Protein AF-A0A1B6LQ01-F1 (afdb_monomer_lite)

Sequence (121 aa):
MASKNNERNAKSNTTTNENYKKVINKTIQNLTDVANFFNNFFATVADRTLQASNISLNHPQQDKPLPKANSEFRFQTVIHADINNAINSLRPKTFSGIDEISAKLTKICKEEIMILLTHYK

Radius of gyration: 30.32 Å; chains: 1; bounding box: 73×40×74 Å

pLDDT: mean 75.31, std 18.92, range [36.34, 96.38]

Structure (mmCIF, N/CA/C/O backbone):
data_AF-A0A1B6LQ01-F1
#
_entry.id   AF-A0A1B6LQ01-F1
#
loop_
_atom_site.group_PDB
_atom_site.id
_atom_site.type_symbol
_atom_site.label_atom_id
_atom_site.label_alt_id
_atom_site.label_comp_id
_atom_site.label_asym_id
_atom_site.label_entity_id
_atom_site.label_seq_id
_atom_site.pdbx_PDB_ins_code
_atom_site.Cartn_x
_atom_site.Cartn_y
_atom_site.Cartn_z
_atom_site.occupancy
_atom_site.B_iso_or_equiv
_atom_site.auth_seq_id
_atom_site.auth_comp_id
_atom_site.auth_asym_id
_atom_site.auth_atom_id
_atom_site.pdbx_PDB_model_num
ATOM 1 N N . MET A 1 1 ? 35.601 15.360 55.128 1.00 36.34 1 MET A N 1
ATOM 2 C CA . MET A 1 1 ? 34.828 16.594 55.405 1.00 36.34 1 MET A CA 1
ATOM 3 C C . MET A 1 1 ? 33.940 16.834 54.191 1.00 36.34 1 MET A C 1
ATOM 5 O O . MET A 1 1 ? 34.489 17.001 53.117 1.00 36.34 1 MET A O 1
ATOM 9 N N . ALA A 1 2 ? 32.661 16.431 54.230 1.00 36.44 2 ALA A N 1
ATOM 10 C CA . ALA A 1 2 ? 31.491 17.204 54.713 1.00 36.44 2 ALA A CA 1
ATOM 11 C C . ALA A 1 2 ? 31.260 18.451 53.828 1.00 36.44 2 ALA A C 1
ATOM 13 O O . ALA A 1 2 ? 32.189 19.226 53.669 1.00 36.44 2 ALA A O 1
ATOM 14 N N . SER A 1 3 ? 30.115 18.701 53.183 1.00 39.12 3 SER A N 1
ATOM 15 C CA . SER A 1 3 ? 28.703 18.543 53.583 1.00 39.12 3 SER A CA 1
ATOM 16 C C . SER A 1 3 ? 27.803 18.530 52.320 1.00 39.12 3 SER A C 1
ATOM 18 O O . SER A 1 3 ? 28.122 19.223 51.363 1.00 39.12 3 SER A O 1
ATOM 20 N N . LYS A 1 4 ? 26.787 17.655 52.192 1.00 38.22 4 LYS A N 1
ATOM 21 C CA . LYS A 1 4 ? 25.398 17.744 52.735 1.00 38.22 4 LYS A CA 1
ATOM 22 C C . LYS A 1 4 ? 24.499 18.634 51.845 1.00 38.22 4 LYS A C 1
ATOM 24 O O . LYS A 1 4 ? 24.680 19.840 51.808 1.00 38.22 4 LYS A O 1
ATOM 29 N N . ASN A 1 5 ? 23.746 18.036 50.917 1.00 43.19 5 ASN A N 1
ATOM 30 C CA . ASN A 1 5 ? 22.318 17.668 51.010 1.00 43.19 5 ASN A CA 1
ATOM 31 C C . ASN A 1 5 ? 21.370 18.862 51.240 1.00 43.19 5 ASN A C 1
ATOM 33 O O . ASN A 1 5 ? 21.472 19.515 52.271 1.00 43.19 5 ASN A O 1
ATOM 37 N N . ASN A 1 6 ? 20.413 19.058 50.325 1.00 51.16 6 ASN A N 1
ATOM 38 C CA . ASN A 1 6 ? 19.088 19.606 50.628 1.00 51.16 6 ASN A CA 1
ATOM 39 C C . ASN A 1 6 ? 18.047 19.051 49.641 1.00 51.16 6 ASN A C 1
ATOM 41 O O . ASN A 1 6 ? 17.731 19.617 48.600 1.00 51.16 6 ASN A O 1
ATOM 45 N N . GLU A 1 7 ? 17.590 17.858 49.996 1.00 43.19 7 GLU A N 1
ATOM 46 C CA . GLU A 1 7 ? 16.214 17.370 49.955 1.00 43.19 7 GLU A CA 1
ATOM 47 C C . GLU A 1 7 ? 15.053 18.369 49.741 1.00 43.19 7 GLU A C 1
ATOM 49 O O . GLU A 1 7 ? 15.025 19.473 50.280 1.00 43.19 7 GLU A O 1
ATOM 54 N N . ARG A 1 8 ? 13.997 17.769 49.163 1.00 44.34 8 ARG A N 1
ATOM 55 C CA . ARG A 1 8 ? 12.550 17.996 49.351 1.00 44.34 8 ARG A CA 1
ATOM 56 C C . ARG A 1 8 ? 11.885 19.110 48.540 1.00 44.34 8 ARG A C 1
ATOM 58 O O . ARG A 1 8 ? 11.967 20.286 48.852 1.00 44.34 8 ARG A O 1
ATOM 65 N N . ASN A 1 9 ? 11.019 18.664 47.626 1.0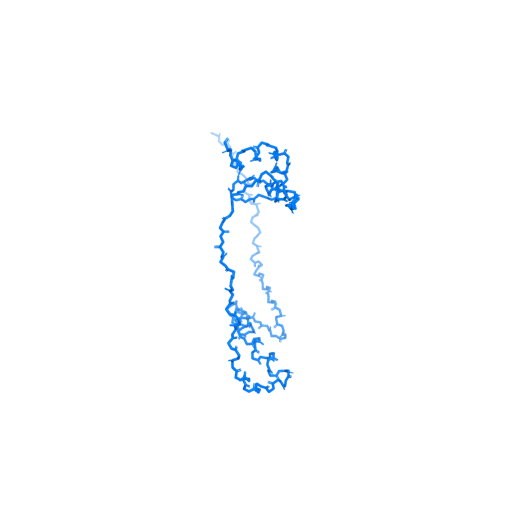0 42.16 9 ASN A N 1
ATOM 66 C CA . ASN A 1 9 ? 9.578 18.820 47.833 1.00 42.16 9 ASN A CA 1
ATOM 67 C C . ASN A 1 9 ? 8.825 17.599 47.285 1.00 42.16 9 ASN A C 1
ATOM 69 O O . ASN A 1 9 ? 8.433 17.549 46.122 1.00 42.16 9 ASN A O 1
ATOM 73 N N . ALA A 1 10 ? 8.584 16.628 48.166 1.00 48.19 10 ALA A N 1
ATOM 74 C CA . ALA A 1 10 ? 7.399 15.799 48.056 1.00 48.19 10 ALA A CA 1
ATOM 75 C C . ALA A 1 10 ? 6.187 16.717 48.269 1.00 48.19 10 ALA A C 1
ATOM 77 O O . ALA A 1 10 ? 5.986 17.241 49.363 1.00 48.19 10 ALA A O 1
ATOM 78 N N . LYS A 1 11 ? 5.382 16.914 47.227 1.00 41.44 11 LYS A N 1
ATOM 79 C CA . LYS A 1 11 ? 3.960 17.190 47.412 1.00 41.44 11 LYS A CA 1
ATOM 80 C C . LYS A 1 11 ? 3.221 15.931 47.011 1.00 41.44 11 LYS A C 1
ATOM 82 O O . LYS A 1 11 ? 3.086 15.618 45.832 1.00 41.44 11 LYS A O 1
ATOM 87 N N . SER A 1 12 ? 2.786 15.207 48.037 1.00 48.62 12 SER A N 1
ATOM 88 C CA . SER A 1 12 ? 1.627 14.338 47.952 1.00 48.62 12 SER A CA 1
ATOM 89 C C . SER A 1 12 ? 0.508 15.115 47.279 1.00 48.62 12 SER A C 1
ATOM 91 O O . SER A 1 12 ? 0.174 16.203 47.735 1.00 48.62 12 SER A O 1
ATOM 93 N N . ASN A 1 13 ? -0.025 14.556 46.207 1.00 40.75 13 ASN A N 1
ATOM 94 C CA . ASN A 1 13 ? -1.444 14.531 45.913 1.00 40.75 13 ASN A CA 1
ATOM 95 C C . ASN A 1 13 ? -1.597 13.372 44.941 1.00 40.75 13 ASN A C 1
ATOM 97 O O . ASN A 1 13 ? -1.421 13.515 43.734 1.00 40.75 13 ASN A O 1
ATOM 101 N N . THR A 1 14 ? -1.887 12.199 45.498 1.00 40.59 14 THR A N 1
ATOM 102 C CA . THR A 1 14 ? -2.658 11.180 44.799 1.00 40.59 14 THR A CA 1
ATOM 103 C C . THR A 1 14 ? -3.978 11.843 44.430 1.00 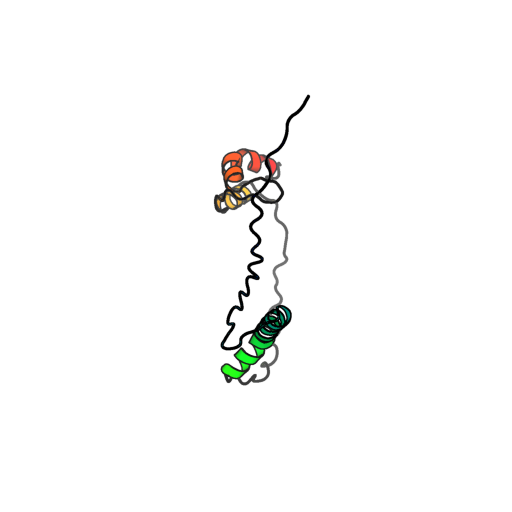40.59 14 THR A C 1
ATOM 105 O O . THR A 1 14 ? -4.966 11.756 45.150 1.00 40.59 14 THR A O 1
ATOM 108 N N . THR A 1 15 ? -3.985 12.603 43.339 1.00 41.16 15 THR A N 1
ATOM 109 C CA . THR A 1 15 ? -5.218 12.930 42.653 1.00 41.16 15 THR A CA 1
ATOM 110 C C . THR A 1 15 ? -5.585 11.633 41.968 1.00 41.16 15 THR A C 1
ATOM 112 O O . THR A 1 15 ? -5.133 11.348 40.859 1.00 41.16 15 THR A O 1
ATOM 115 N N . THR A 1 16 ? -6.325 10.792 42.691 1.00 41.19 16 THR A N 1
ATOM 116 C CA . THR A 1 16 ? -7.158 9.761 42.091 1.00 41.19 16 THR A CA 1
ATOM 117 C C . THR A 1 16 ? -7.957 10.499 41.030 1.00 41.19 16 THR A C 1
ATOM 119 O O . THR A 1 16 ? -8.888 11.241 41.336 1.00 41.19 16 THR A O 1
ATOM 122 N N . ASN A 1 17 ? -7.483 10.425 39.788 1.00 43.84 17 ASN A N 1
ATOM 123 C CA . ASN A 1 17 ? -8.195 10.912 38.628 1.00 43.84 17 ASN A CA 1
ATOM 124 C C . ASN A 1 17 ? -9.392 9.980 38.502 1.00 43.84 17 ASN A C 1
ATOM 126 O O . ASN A 1 17 ? -9.374 9.022 37.729 1.00 43.84 17 ASN A O 1
ATOM 130 N N . GLU A 1 18 ? -10.424 10.241 39.297 1.00 49.47 18 GLU A N 1
ATOM 131 C CA . GLU A 1 18 ? -11.756 9.722 39.066 1.00 49.47 18 GLU A CA 1
ATOM 132 C C . GLU A 1 18 ? -12.304 10.437 37.834 1.00 49.47 18 GLU A C 1
ATOM 134 O O . GLU A 1 18 ? -13.216 11.256 37.877 1.00 49.47 18 GLU A O 1
ATOM 139 N N . ASN A 1 19 ? -11.701 10.119 36.692 1.00 49.34 19 ASN A N 1
ATOM 140 C CA . ASN A 1 19 ? -12.272 10.350 35.388 1.00 49.34 19 ASN A CA 1
ATOM 141 C C . ASN A 1 19 ? -13.396 9.325 35.222 1.00 49.34 19 ASN A C 1
ATOM 143 O O . ASN A 1 19 ? -13.298 8.413 34.400 1.00 49.34 19 ASN A O 1
ATOM 147 N N . TYR A 1 20 ? -14.470 9.453 36.009 1.00 48.00 20 TYR A N 1
ATOM 148 C CA . TYR A 1 20 ? -15.729 8.801 35.688 1.00 48.00 20 TYR A CA 1
ATOM 149 C C . TYR A 1 20 ? -16.244 9.469 34.411 1.00 48.00 20 TYR A C 1
ATOM 151 O O . TYR A 1 20 ? -16.971 10.461 34.404 1.00 48.00 20 TYR A O 1
ATOM 159 N N . LYS A 1 21 ? -15.796 8.956 33.264 1.00 48.22 21 LYS A N 1
ATOM 160 C CA . LYS A 1 21 ? -16.380 9.324 31.983 1.00 48.22 21 LYS A CA 1
ATOM 161 C C . LYS A 1 21 ? -17.827 8.860 32.028 1.00 48.22 21 LYS A C 1
ATOM 163 O O . LYS A 1 21 ? -18.117 7.668 32.061 1.00 48.22 21 LYS A O 1
ATOM 168 N N . LYS A 1 22 ? -18.728 9.836 32.050 1.00 47.91 22 LYS A N 1
ATOM 169 C CA . LYS A 1 22 ? -20.173 9.674 31.930 1.00 47.91 22 LYS A CA 1
ATOM 170 C C . LYS A 1 22 ? -20.471 9.090 30.543 1.00 47.91 22 LYS A C 1
ATOM 172 O O . LYS A 1 22 ? -20.732 9.820 29.592 1.00 47.91 22 LYS A O 1
ATOM 177 N N . VAL A 1 23 ? -20.355 7.774 30.393 1.00 51.72 23 VAL A N 1
ATOM 178 C CA . VAL A 1 23 ? -20.795 7.070 29.188 1.00 51.72 23 VAL A CA 1
ATOM 179 C C . VAL A 1 23 ? -22.309 6.940 29.315 1.00 51.72 23 VAL A C 1
ATOM 181 O O . VAL A 1 23 ? -22.806 6.133 30.088 1.00 51.72 23 VAL A O 1
ATOM 184 N N . ILE A 1 24 ? -23.035 7.808 28.607 1.00 51.81 24 ILE A N 1
ATOM 185 C CA . ILE A 1 24 ? -24.484 7.699 28.366 1.00 51.81 24 ILE A CA 1
ATOM 186 C C . ILE A 1 24 ? -25.281 7.523 29.677 1.00 51.81 24 ILE A C 1
ATOM 188 O O . ILE A 1 24 ? -25.802 6.458 29.997 1.00 51.81 24 ILE A O 1
ATOM 192 N N . ASN A 1 25 ? -25.372 8.608 30.453 1.00 55.09 25 ASN A N 1
ATOM 193 C CA . ASN A 1 25 ? -26.229 8.758 31.641 1.00 55.09 25 ASN A CA 1
ATOM 194 C C . ASN A 1 25 ? -26.032 7.769 32.809 1.00 55.09 25 ASN A C 1
ATOM 196 O O . ASN A 1 25 ? -26.783 7.854 33.780 1.00 55.09 25 ASN A O 1
ATOM 200 N N . LYS A 1 26 ? -25.011 6.904 32.796 1.00 58.41 26 LYS A N 1
ATOM 201 C CA . LYS A 1 26 ? -24.621 6.097 33.962 1.00 58.41 26 LYS A CA 1
ATOM 202 C C . LYS A 1 26 ? -23.185 6.401 34.382 1.00 58.41 26 LYS A C 1
ATOM 204 O O . LYS A 1 26 ? -22.276 6.452 33.557 1.00 58.41 26 LYS A O 1
ATOM 209 N N . THR A 1 27 ? -22.988 6.615 35.681 1.00 60.28 27 THR A N 1
ATOM 210 C CA . THR A 1 27 ? -21.655 6.682 36.287 1.00 60.28 27 THR A CA 1
ATOM 211 C C . THR A 1 27 ? -21.142 5.256 36.408 1.00 60.28 27 THR A C 1
ATOM 213 O O . THR A 1 27 ? -21.600 4.504 37.264 1.00 60.28 27 THR A O 1
ATOM 216 N N . ILE A 1 28 ? -20.242 4.864 35.511 1.00 61.81 28 ILE A N 1
ATOM 217 C CA . ILE A 1 28 ? -19.617 3.544 35.541 1.00 61.81 28 ILE A CA 1
ATOM 218 C C . ILE A 1 28 ? -18.330 3.660 36.362 1.00 61.81 28 ILE A C 1
ATOM 220 O O . ILE A 1 28 ? -17.417 4.387 35.978 1.00 61.81 28 ILE A O 1
ATOM 224 N N . GLN A 1 29 ? -18.285 2.979 37.508 1.00 68.06 29 GLN A N 1
ATOM 225 C CA . GLN A 1 29 ? -17.157 3.026 38.449 1.00 68.06 29 GLN A CA 1
ATOM 226 C C . GLN A 1 29 ? -16.059 1.996 38.128 1.00 68.06 29 GLN A C 1
ATOM 228 O O . GLN A 1 29 ? -14.941 2.126 38.617 1.00 68.06 29 GLN A O 1
ATOM 233 N N . ASN A 1 30 ? -16.346 0.989 37.293 1.00 76.62 30 ASN A N 1
ATOM 234 C CA . ASN A 1 30 ? -15.420 -0.099 36.976 1.00 76.62 30 ASN A CA 1
ATOM 235 C C . ASN A 1 30 ? -15.049 -0.111 35.481 1.00 76.62 30 ASN A C 1
ATOM 237 O O . ASN A 1 30 ? -15.913 -0.104 34.606 1.00 76.62 30 ASN A O 1
ATOM 241 N N . LEU A 1 31 ? -13.751 -0.181 35.176 1.00 78.44 31 LEU A N 1
ATOM 242 C CA . LEU A 1 31 ? -13.230 -0.286 33.804 1.00 78.44 31 LEU A CA 1
ATOM 243 C C . LEU A 1 31 ? -13.767 -1.518 33.054 1.00 78.44 31 LEU A C 1
ATOM 245 O O . LEU A 1 31 ? -13.972 -1.464 31.842 1.00 78.44 31 LEU A O 1
ATOM 249 N N . THR A 1 32 ? -14.041 -2.604 33.775 1.00 84.06 32 THR A N 1
ATOM 250 C CA . THR A 1 32 ? -14.614 -3.842 33.228 1.00 84.06 32 THR A CA 1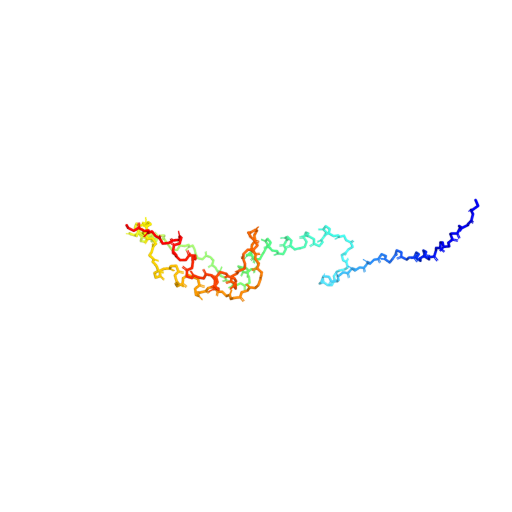
ATOM 251 C C . THR A 1 32 ? -16.006 -3.600 32.653 1.00 84.06 32 THR A C 1
ATOM 253 O O . THR A 1 32 ? -16.330 -4.085 31.573 1.00 84.06 32 THR A O 1
ATOM 256 N N . ASP A 1 33 ? -16.813 -2.783 33.325 1.00 81.06 33 ASP A N 1
ATOM 257 C CA . ASP A 1 33 ? -18.169 -2.462 32.881 1.00 81.06 33 ASP A CA 1
ATOM 258 C C . ASP A 1 33 ? -18.154 -1.596 31.617 1.00 81.06 33 ASP A C 1
ATOM 260 O O . ASP A 1 33 ? -19.004 -1.756 30.741 1.00 81.06 33 ASP A O 1
ATOM 264 N N . VAL A 1 34 ? -17.150 -0.723 31.475 1.00 81.69 34 VAL A N 1
ATOM 265 C CA . VAL A 1 34 ? -16.928 0.055 30.247 1.00 81.69 34 VAL A CA 1
ATOM 266 C C . VAL A 1 34 ? -16.576 -0.873 29.083 1.00 81.69 34 VAL A C 1
ATOM 268 O O . VAL A 1 34 ? -17.161 -0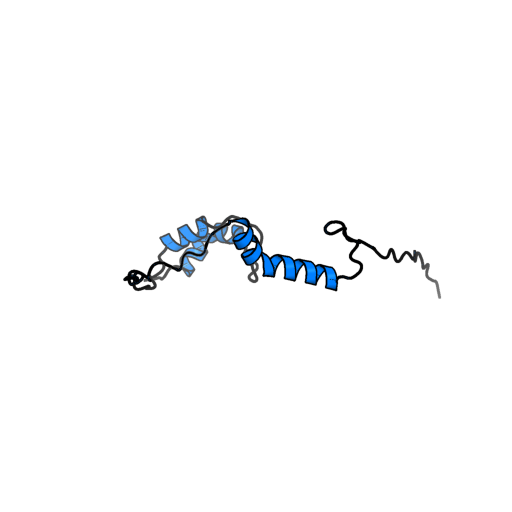.753 28.006 1.00 81.69 34 VAL A O 1
ATOM 271 N N . ALA A 1 35 ? -15.663 -1.825 29.293 1.00 86.44 35 ALA A N 1
ATOM 272 C CA . ALA A 1 35 ? -15.299 -2.807 28.272 1.00 86.44 35 ALA A CA 1
ATOM 273 C C . ALA A 1 35 ? -16.504 -3.673 27.872 1.00 86.44 35 ALA A C 1
ATOM 275 O O . ALA A 1 35 ? -16.787 -3.831 26.685 1.00 86.44 35 ALA A O 1
ATOM 276 N N . ASN A 1 36 ? -17.269 -4.156 28.851 1.00 87.50 36 ASN A N 1
ATOM 277 C CA . ASN A 1 36 ? -18.483 -4.933 28.613 1.00 87.50 36 ASN A CA 1
ATOM 278 C C . ASN A 1 36 ? -19.541 -4.132 27.848 1.00 87.50 36 ASN A C 1
ATOM 280 O O . ASN A 1 36 ? -20.188 -4.679 26.954 1.00 87.50 36 ASN A O 1
ATOM 284 N N . PHE A 1 37 ? -19.694 -2.838 28.144 1.00 88.25 37 PHE A N 1
ATOM 285 C CA . PHE A 1 37 ? -20.593 -1.962 27.400 1.00 88.25 37 PHE A CA 1
ATOM 286 C C . PHE A 1 37 ? -20.200 -1.872 25.922 1.00 88.25 37 PHE A C 1
ATOM 288 O O . PHE A 1 37 ? -21.052 -2.073 25.057 1.00 88.25 37 PHE A O 1
ATOM 295 N N . PHE A 1 38 ? -18.924 -1.614 25.621 1.00 88.62 38 PHE A N 1
ATOM 296 C CA . PHE A 1 38 ? -18.453 -1.550 24.236 1.00 88.62 38 PHE A CA 1
ATOM 297 C C . PHE A 1 38 ? -18.579 -2.893 23.526 1.00 88.62 38 PHE A C 1
ATOM 299 O O . PHE A 1 38 ? -19.102 -2.940 22.416 1.00 88.62 38 PHE A O 1
ATOM 306 N N . ASN A 1 39 ? -18.166 -3.982 24.173 1.00 91.19 39 ASN A N 1
ATOM 307 C CA . ASN A 1 39 ? -18.261 -5.321 23.605 1.00 91.19 39 ASN A CA 1
ATOM 308 C C . ASN A 1 39 ? -19.707 -5.663 23.255 1.00 91.19 39 ASN A C 1
ATOM 310 O O . ASN A 1 39 ? -19.979 -6.088 22.140 1.00 91.19 39 ASN A O 1
ATOM 314 N N . ASN A 1 40 ? -20.646 -5.405 24.167 1.00 91.56 40 ASN A N 1
ATOM 315 C CA . ASN A 1 40 ? -22.062 -5.644 23.916 1.00 91.56 40 ASN A CA 1
ATOM 316 C C . ASN A 1 40 ? -22.607 -4.716 22.819 1.00 91.56 40 ASN A C 1
ATOM 318 O O . ASN A 1 40 ? -23.309 -5.163 21.914 1.00 91.56 40 ASN A O 1
ATOM 322 N N . PHE A 1 41 ? -22.250 -3.428 22.849 1.00 90.56 41 PHE A N 1
ATOM 323 C CA . PHE A 1 41 ? -22.659 -2.484 21.813 1.00 90.56 41 PHE A CA 1
ATOM 324 C C . PHE A 1 41 ? -22.220 -2.959 20.426 1.00 90.56 41 PHE A C 1
ATOM 326 O O . PHE A 1 41 ? -23.070 -3.071 19.551 1.00 90.56 41 PHE A O 1
ATOM 333 N N . PHE A 1 42 ? -20.935 -3.281 20.245 1.00 91.81 42 PHE A N 1
ATOM 334 C CA . PHE A 1 42 ? -20.379 -3.686 18.954 1.00 91.81 42 PHE A CA 1
ATOM 335 C C . PHE A 1 42 ? -20.805 -5.094 18.526 1.00 91.81 42 PHE A C 1
ATOM 337 O O . PHE A 1 42 ? -21.085 -5.295 17.346 1.00 91.81 42 PHE A O 1
ATOM 344 N N . ALA A 1 43 ? -20.940 -6.038 19.461 1.00 92.12 43 ALA A N 1
ATOM 345 C CA . ALA A 1 43 ? -21.434 -7.383 19.166 1.00 92.12 43 ALA A CA 1
ATOM 346 C C . ALA A 1 43 ? -22.893 -7.384 18.681 1.00 92.12 43 ALA A C 1
ATOM 348 O O . ALA A 1 43 ? -23.269 -8.250 17.900 1.00 92.12 43 ALA A O 1
ATOM 349 N N . THR A 1 44 ? -23.704 -6.408 19.106 1.00 90.62 44 THR A N 1
ATOM 350 C CA . THR A 1 44 ? -25.141 -6.343 18.780 1.00 90.62 44 THR A CA 1
ATOM 351 C C . THR A 1 44 ? -25.489 -5.340 17.677 1.00 90.62 44 THR A C 1
ATOM 353 O O . THR A 1 44 ? -26.669 -5.118 17.408 1.00 90.62 44 THR A O 1
ATOM 356 N N . VAL A 1 45 ? -24.503 -4.721 17.008 1.00 89.56 45 VAL A N 1
ATOM 357 C CA . VAL A 1 45 ? -24.775 -3.734 15.939 1.00 89.56 45 VAL A CA 1
ATOM 358 C C . VAL A 1 45 ? -25.569 -4.362 14.801 1.00 89.56 45 VAL A C 1
ATOM 360 O O . VAL A 1 45 ? -26.556 -3.774 14.374 1.00 89.56 45 VAL A O 1
ATOM 363 N N . ALA A 1 46 ? -25.180 -5.556 14.346 1.00 79.19 46 ALA A N 1
ATOM 364 C CA . ALA A 1 46 ? -25.853 -6.236 13.242 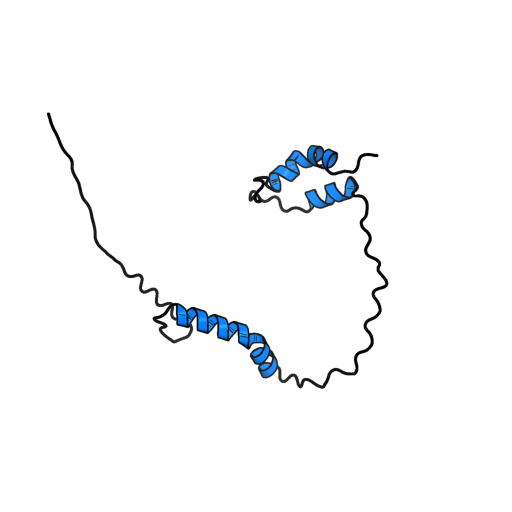1.00 79.19 46 ALA A CA 1
ATOM 365 C C . ALA A 1 46 ? -27.344 -6.469 13.544 1.00 79.19 46 ALA A C 1
ATOM 367 O O . ALA A 1 46 ? -28.197 -6.048 12.765 1.00 79.19 46 ALA A O 1
ATOM 368 N N . ASP A 1 47 ? -27.659 -7.036 14.712 1.00 84.75 47 ASP A N 1
ATOM 369 C CA . ASP A 1 47 ? -29.041 -7.293 15.132 1.00 84.75 47 ASP A CA 1
ATOM 370 C C . ASP A 1 47 ? -29.855 -6.001 15.249 1.00 84.75 47 ASP A C 1
ATOM 372 O O . ASP A 1 47 ? -30.986 -5.925 14.769 1.00 84.75 47 ASP A O 1
ATOM 376 N N . ARG A 1 48 ? -29.272 -4.945 15.832 1.00 84.69 48 ARG A N 1
ATOM 377 C CA . ARG A 1 48 ? -29.930 -3.634 15.958 1.00 84.69 48 ARG A CA 1
ATOM 378 C C . ARG A 1 48 ? -30.209 -3.004 14.598 1.00 84.69 48 ARG A C 1
ATOM 380 O O . ARG A 1 48 ? -31.276 -2.426 14.404 1.00 84.69 48 ARG A O 1
ATOM 387 N N . THR A 1 49 ? -29.275 -3.115 13.656 1.00 84.62 49 THR A N 1
ATOM 388 C CA . THR A 1 49 ? -29.443 -2.604 12.291 1.00 84.62 49 THR A CA 1
ATOM 389 C C . THR A 1 49 ? -30.520 -3.381 11.532 1.00 84.62 49 THR A C 1
ATOM 391 O O . THR A 1 49 ? -31.340 -2.773 10.840 1.00 84.62 49 THR A O 1
ATOM 394 N N . LEU A 1 50 ? -30.576 -4.705 11.691 1.00 80.81 50 LEU A N 1
ATOM 395 C CA . LEU A 1 50 ? -31.609 -5.541 11.075 1.00 80.81 50 LEU A CA 1
ATOM 396 C C . LEU A 1 50 ? -33.001 -5.246 11.653 1.00 80.81 50 LEU A C 1
ATOM 398 O O . LEU A 1 50 ? -33.947 -5.051 10.894 1.00 80.81 50 LEU A O 1
ATOM 402 N N . GLN A 1 51 ? -33.125 -5.117 12.977 1.00 80.19 51 GLN A N 1
ATOM 403 C CA . GLN A 1 51 ? -34.401 -4.787 13.624 1.00 80.19 51 GLN A CA 1
ATOM 404 C C . GLN A 1 51 ? -34.904 -3.382 13.268 1.00 80.19 51 GLN A C 1
ATOM 406 O O . GLN A 1 51 ? -36.099 -3.193 13.056 1.00 80.19 51 GLN A O 1
ATOM 411 N N . ALA A 1 52 ? -34.010 -2.395 13.166 1.00 78.69 52 ALA A N 1
ATOM 412 C CA . ALA A 1 52 ? -34.387 -1.018 12.845 1.00 78.69 52 ALA A CA 1
ATOM 413 C C . ALA A 1 52 ? -34.838 -0.823 11.387 1.00 78.69 52 ALA A C 1
ATOM 415 O O . ALA A 1 52 ? -35.521 0.152 11.081 1.00 78.69 52 ALA A O 1
ATOM 416 N N . SER A 1 53 ? -34.447 -1.719 10.479 1.00 72.94 53 SER A N 1
ATOM 417 C CA . SER A 1 53 ? -34.661 -1.538 9.041 1.00 72.94 53 SER A CA 1
ATOM 418 C C . SER A 1 53 ? -35.945 -2.185 8.505 1.00 72.94 53 SER A C 1
ATOM 420 O O . SER A 1 53 ? -36.239 -2.013 7.325 1.00 72.94 53 SER A O 1
ATOM 422 N N . ASN A 1 54 ? -36.740 -2.885 9.336 1.00 64.25 54 ASN A N 1
ATOM 423 C CA . ASN A 1 54 ? -37.918 -3.670 8.905 1.00 64.25 54 ASN A CA 1
ATOM 424 C C . ASN A 1 54 ? -37.632 -4.548 7.669 1.00 64.25 54 ASN A C 1
ATOM 426 O O . ASN A 1 54 ? -38.529 -4.849 6.876 1.00 64.25 54 ASN A O 1
ATOM 430 N N . ILE A 1 55 ? -36.373 -4.952 7.478 1.00 66.12 55 ILE A N 1
ATOM 431 C CA . ILE A 1 55 ? -35.979 -5.826 6.382 1.00 66.12 55 ILE A CA 1
ATOM 432 C C . ILE A 1 55 ? -36.434 -7.223 6.788 1.00 66.12 55 ILE A C 1
ATOM 434 O O . ILE A 1 55 ? -35.745 -7.944 7.507 1.00 66.12 55 ILE A O 1
ATOM 438 N N . SER A 1 56 ? -37.634 -7.590 6.338 1.00 61.59 56 SER A N 1
ATOM 439 C CA . SER A 1 56 ? -38.024 -8.990 6.221 1.00 61.59 56 SER A CA 1
ATOM 440 C C . SER A 1 56 ? -36.919 -9.677 5.429 1.00 61.59 56 SER A C 1
ATOM 442 O O . SER A 1 56 ? -36.725 -9.373 4.248 1.00 61.59 56 SER A O 1
ATOM 444 N N . LEU A 1 57 ? -36.172 -10.571 6.081 1.00 61.50 57 LEU A N 1
ATOM 445 C CA . LEU A 1 57 ? -35.313 -11.544 5.416 1.00 61.50 57 LEU A CA 1
ATOM 446 C C . LEU A 1 57 ? -36.234 -12.497 4.644 1.00 61.50 57 LEU A C 1
ATOM 448 O O . LEU A 1 57 ? -36.474 -13.638 5.033 1.00 61.50 57 LEU A O 1
ATOM 452 N N . ASN A 1 58 ? -36.799 -11.998 3.544 1.00 59.66 58 ASN A N 1
ATOM 453 C CA . ASN A 1 58 ? -37.341 -12.840 2.501 1.00 59.66 58 ASN A CA 1
ATOM 454 C C . ASN A 1 58 ? -36.205 -13.796 2.155 1.00 59.66 58 ASN A C 1
ATOM 456 O O . ASN A 1 58 ? -35.106 -13.346 1.817 1.00 59.66 58 ASN A O 1
ATOM 460 N N . HIS A 1 59 ? -36.452 -15.090 2.373 1.00 60.47 59 HIS A N 1
ATOM 461 C CA . HIS A 1 59 ? -35.494 -16.158 2.123 1.00 60.47 59 HIS A CA 1
ATOM 462 C C . HIS A 1 59 ? -34.711 -15.877 0.843 1.00 60.47 59 HIS A C 1
ATOM 464 O O . HIS A 1 59 ? -35.335 -15.465 -0.144 1.00 60.47 59 HIS A O 1
ATOM 470 N N . PRO A 1 60 ? -33.379 -16.071 0.851 1.00 57.97 60 PRO A N 1
ATOM 471 C CA . PRO A 1 60 ? -32.572 -15.811 -0.325 1.00 57.97 60 PRO A CA 1
ATOM 472 C C . PRO A 1 60 ? -33.202 -16.559 -1.496 1.00 57.97 60 PRO A C 1
ATOM 474 O O . PRO A 1 60 ? -33.372 -17.780 -1.465 1.00 57.97 60 PRO A O 1
ATOM 477 N N . GLN A 1 61 ? -33.649 -15.791 -2.492 1.00 62.25 61 GLN A N 1
ATOM 478 C CA . GLN A 1 61 ? -34.088 -16.348 -3.758 1.00 62.25 61 GLN A CA 1
ATOM 479 C C . GLN A 1 61 ? -32.951 -17.233 -4.253 1.00 62.25 61 GLN A C 1
ATOM 481 O O . GLN A 1 61 ? -31.811 -16.776 -4.294 1.00 62.25 61 GLN A O 1
ATOM 486 N N . GLN A 1 62 ? -33.300 -18.486 -4.551 1.00 60.22 62 GLN A N 1
ATOM 487 C CA . GLN A 1 62 ? -32.416 -19.578 -4.949 1.00 60.22 62 GLN A CA 1
ATOM 488 C C . GLN A 1 62 ? -31.088 -19.104 -5.541 1.00 60.22 62 GLN A C 1
ATOM 490 O O . GLN A 1 62 ? -31.076 -18.395 -6.552 1.00 60.22 62 GLN A O 1
ATOM 495 N N . ASP A 1 63 ? -30.000 -19.539 -4.903 1.00 61.88 63 ASP A N 1
ATOM 496 C CA . ASP A 1 63 ? -28.619 -19.282 -5.286 1.00 61.88 63 ASP A CA 1
ATOM 497 C C . ASP A 1 63 ? -28.425 -19.514 -6.788 1.00 61.88 63 ASP A C 1
ATOM 499 O O . ASP A 1 63 ? -28.239 -20.639 -7.259 1.00 61.88 63 ASP A O 1
ATOM 503 N N . LYS A 1 64 ? -28.456 -18.432 -7.575 1.00 69.12 64 LYS A N 1
ATOM 504 C CA . LYS A 1 64 ? -27.868 -18.476 -8.910 1.00 69.12 64 LYS A CA 1
ATOM 505 C C . LYS A 1 64 ? -26.396 -18.823 -8.701 1.00 69.12 64 LYS A C 1
ATOM 507 O O . LYS A 1 64 ? -25.739 -18.111 -7.938 1.00 69.12 64 LYS A O 1
ATOM 512 N N . PRO A 1 65 ? -25.863 -19.868 -9.360 1.00 70.69 65 PRO A N 1
ATOM 513 C CA . PRO A 1 65 ? -24.446 -20.166 -9.277 1.00 70.69 65 PRO A CA 1
ATOM 514 C C . PRO A 1 65 ? -23.676 -18.902 -9.637 1.00 70.69 65 PRO A C 1
ATOM 516 O O . PRO A 1 65 ? -23.883 -18.335 -10.716 1.00 70.69 65 PRO A O 1
ATOM 519 N N . LEU A 1 66 ? -22.832 -18.436 -8.715 1.00 72.00 66 LEU A N 1
ATOM 520 C CA . LEU A 1 66 ? -21.936 -17.325 -8.992 1.00 72.00 66 LEU A CA 1
ATOM 521 C C . LEU A 1 66 ? -21.152 -17.695 -10.263 1.00 72.00 66 LEU A C 1
ATOM 523 O O . LEU A 1 66 ? -20.670 -18.832 -10.348 1.00 72.00 66 LEU A O 1
ATOM 527 N N . PRO A 1 67 ? -21.042 -16.803 -11.265 1.00 73.81 67 PRO A N 1
ATOM 528 C CA . PRO A 1 67 ? -20.248 -17.088 -12.449 1.00 73.81 67 PRO A CA 1
ATOM 529 C C . PRO A 1 67 ? -18.867 -17.555 -12.000 1.00 73.81 67 PRO A C 1
ATOM 531 O O . PRO A 1 67 ? -18.226 -16.881 -11.191 1.00 73.81 67 PRO A O 1
ATOM 534 N N . LYS A 1 68 ? -18.418 -18.721 -12.484 1.00 73.12 68 LYS A N 1
ATOM 535 C CA . LYS A 1 68 ? -17.040 -19.159 -12.247 1.00 73.12 68 LYS A CA 1
ATOM 536 C C . LYS A 1 68 ? -16.130 -18.016 -12.685 1.00 73.12 68 LYS A C 1
ATOM 538 O O . LYS A 1 68 ? -16.191 -17.577 -13.833 1.00 73.12 68 LYS A O 1
ATOM 543 N N . ALA A 1 69 ? -15.330 -17.507 -11.755 1.00 73.56 69 ALA A N 1
ATOM 544 C CA . ALA A 1 69 ? -14.306 -16.535 -12.075 1.00 73.56 69 ALA A CA 1
ATOM 545 C C . ALA A 1 69 ? -13.301 -17.231 -13.002 1.00 73.56 69 ALA A C 1
ATOM 547 O O . ALA A 1 69 ? -12.482 -18.029 -12.559 1.00 73.56 69 ALA A O 1
ATOM 548 N N . ASN A 1 70 ? -13.397 -16.962 -14.303 1.00 70.06 70 ASN A N 1
ATOM 549 C CA . ASN A 1 70 ? -12.501 -17.519 -15.320 1.00 70.06 70 ASN A CA 1
ATOM 550 C C . ASN A 1 70 ? -11.124 -16.826 -15.329 1.00 70.06 70 ASN A C 1
ATOM 552 O O . ASN A 1 70 ? -10.361 -16.981 -16.278 1.00 70.06 70 ASN A O 1
ATOM 556 N N . SER A 1 71 ? -10.807 -16.016 -14.317 1.00 76.38 71 SER A N 1
ATOM 557 C CA . SER A 1 71 ? -9.518 -15.344 -14.208 1.00 76.38 71 SER A CA 1
ATOM 558 C C . SER A 1 71 ? -8.542 -16.232 -13.448 1.00 76.38 71 SER A C 1
ATOM 560 O O . SER A 1 71 ? -8.610 -16.347 -12.223 1.00 76.38 71 SER A O 1
ATOM 562 N N . GLU A 1 72 ? -7.615 -16.844 -14.171 1.00 82.81 72 GLU A N 1
ATOM 563 C CA . GLU A 1 72 ? -6.450 -17.460 -13.553 1.00 82.81 72 GLU A CA 1
ATOM 564 C C . GLU A 1 72 ? -5.496 -16.344 -13.110 1.00 82.81 72 GLU A C 1
ATOM 566 O O . GLU A 1 72 ? -4.997 -15.567 -13.927 1.00 82.81 72 GLU A O 1
ATOM 571 N N . PHE A 1 73 ? -5.275 -16.222 -11.803 1.00 84.62 73 PHE A N 1
ATOM 572 C CA . PHE A 1 73 ? -4.280 -15.296 -11.277 1.00 84.62 73 PHE A CA 1
ATOM 573 C C . PHE A 1 73 ? -2.882 -15.798 -11.648 1.00 84.62 73 PHE A C 1
ATOM 575 O O . PHE A 1 73 ? -2.523 -16.935 -11.343 1.00 84.62 73 PHE A O 1
ATOM 582 N N . ARG A 1 74 ? -2.079 -14.945 -12.289 1.00 87.69 74 ARG A N 1
ATOM 583 C CA . ARG A 1 74 ? -0.684 -15.237 -12.628 1.00 87.69 74 ARG A CA 1
ATOM 584 C C . ARG A 1 74 ? 0.193 -14.058 -12.231 1.00 87.69 74 ARG A C 1
ATOM 586 O O . ARG A 1 74 ? -0.151 -12.910 -12.506 1.00 87.69 74 ARG A O 1
ATOM 593 N N . PHE A 1 75 ? 1.334 -14.351 -11.612 1.00 88.94 75 PHE A N 1
ATOM 594 C CA . PHE A 1 75 ? 2.356 -13.340 -11.369 1.00 88.94 75 PHE A CA 1
ATOM 595 C C . PHE A 1 75 ? 2.965 -12.878 -12.694 1.00 88.94 75 PHE A C 1
ATOM 597 O O . PHE A 1 75 ? 3.141 -13.672 -13.619 1.00 88.94 75 PHE A O 1
ATOM 604 N N . GLN A 1 76 ? 3.289 -11.592 -12.771 1.00 86.94 76 GLN A N 1
ATOM 605 C CA . GLN A 1 76 ? 3.979 -10.991 -13.906 1.00 86.94 76 GLN A CA 1
ATOM 606 C C . GLN A 1 76 ? 5.347 -10.490 -13.451 1.00 86.94 76 GLN A C 1
ATOM 608 O O . GLN A 1 76 ? 5.520 -10.088 -12.299 1.00 86.94 76 GLN A O 1
ATOM 613 N N . THR A 1 77 ? 6.323 -10.536 -14.355 1.00 90.81 77 THR A N 1
ATOM 614 C CA . THR A 1 77 ? 7.637 -9.943 -14.111 1.00 90.81 77 THR A CA 1
ATOM 615 C C . THR A 1 77 ? 7.481 -8.440 -13.932 1.00 90.81 77 THR A C 1
ATOM 617 O O . THR A 1 77 ? 6.909 -7.773 -14.789 1.00 90.81 77 THR A O 1
ATOM 620 N N . VAL A 1 78 ? 8.016 -7.920 -12.830 1.00 90.69 78 VAL A N 1
ATOM 621 C CA . VAL A 1 78 ? 7.983 -6.491 -12.523 1.00 90.69 78 VAL A CA 1
ATOM 622 C C . VAL A 1 78 ? 8.927 -5.749 -13.464 1.00 90.69 78 VAL A C 1
ATOM 624 O O . VAL A 1 78 ? 10.118 -6.067 -13.537 1.00 90.69 78 VAL A O 1
ATOM 627 N N . ILE A 1 79 ? 8.396 -4.752 -14.171 1.00 91.38 79 ILE A N 1
ATOM 628 C CA . ILE A 1 79 ? 9.183 -3.882 -15.046 1.00 91.38 79 ILE A CA 1
ATOM 629 C C . ILE A 1 79 ? 9.415 -2.512 -14.408 1.00 91.38 79 ILE A C 1
ATOM 631 O O . ILE A 1 79 ? 8.733 -2.090 -13.475 1.00 91.38 79 ILE A O 1
ATOM 635 N N . HIS A 1 80 ? 10.366 -1.775 -14.975 1.00 92.44 80 HIS A N 1
ATOM 636 C CA . HIS A 1 80 ? 10.748 -0.436 -14.528 1.00 92.44 80 HIS A CA 1
ATOM 637 C C . HIS A 1 80 ? 9.545 0.516 -14.371 1.00 92.44 80 HIS A C 1
ATOM 639 O O . HIS A 1 80 ? 9.462 1.279 -13.408 1.00 92.44 80 HIS A O 1
ATOM 645 N N . ALA A 1 81 ? 8.581 0.460 -15.297 1.00 91.81 81 ALA A N 1
ATOM 646 C CA . ALA A 1 81 ? 7.382 1.295 -15.246 1.00 91.81 81 ALA A CA 1
ATOM 647 C C . ALA A 1 81 ? 6.503 0.997 -14.018 1.00 91.81 81 ALA A C 1
ATOM 649 O O . ALA A 1 81 ? 5.982 1.934 -13.409 1.00 91.81 81 ALA A O 1
ATOM 650 N N . ASP A 1 82 ? 6.385 -0.270 -13.616 1.00 92.25 82 ASP A N 1
ATOM 651 C CA . ASP A 1 82 ? 5.567 -0.681 -12.472 1.00 92.25 82 ASP A CA 1
ATOM 652 C C . ASP A 1 82 ? 6.129 -0.105 -11.174 1.00 92.25 82 ASP A C 1
ATOM 654 O O . ASP A 1 82 ? 5.401 0.500 -10.387 1.00 92.25 82 ASP A O 1
ATOM 658 N N . ILE A 1 83 ? 7.447 -0.222 -10.985 1.00 93.75 83 ILE A N 1
ATOM 659 C CA . ILE A 1 83 ? 8.140 0.283 -9.793 1.00 93.75 83 ILE A CA 1
ATOM 660 C C . ILE A 1 83 ? 8.087 1.808 -9.759 1.00 93.75 83 ILE A C 1
ATOM 662 O O . ILE A 1 83 ? 7.785 2.387 -8.714 1.00 93.75 83 ILE A O 1
ATOM 666 N N . ASN A 1 84 ? 8.313 2.473 -10.898 1.00 94.69 84 ASN A N 1
ATOM 667 C CA . ASN A 1 84 ? 8.204 3.929 -10.990 1.00 94.69 84 ASN A CA 1
ATOM 668 C C . ASN A 1 84 ? 6.814 4.404 -10.554 1.00 94.69 84 ASN A C 1
ATOM 670 O O . ASN A 1 84 ? 6.685 5.314 -9.734 1.00 94.69 84 ASN A O 1
ATOM 674 N N . ASN A 1 85 ? 5.766 3.775 -11.089 1.00 94.88 85 ASN A N 1
ATOM 675 C CA . ASN A 1 85 ? 4.383 4.121 -10.782 1.00 94.88 85 ASN A CA 1
ATOM 676 C C . ASN A 1 85 ? 4.056 3.842 -9.312 1.00 94.88 85 ASN A C 1
ATOM 678 O O . ASN A 1 85 ? 3.461 4.693 -8.646 1.00 94.88 85 ASN A O 1
ATOM 682 N N . ALA A 1 86 ? 4.511 2.704 -8.781 1.00 94.62 86 ALA A N 1
ATOM 683 C CA . ALA A 1 86 ? 4.348 2.351 -7.378 1.00 94.62 86 ALA A CA 1
ATOM 684 C C . ALA A 1 86 ? 4.998 3.393 -6.456 1.00 94.62 86 ALA A C 1
ATOM 686 O O . ALA A 1 86 ? 4.310 3.950 -5.599 1.00 94.62 86 ALA A O 1
ATOM 687 N N . ILE A 1 87 ? 6.273 3.743 -6.670 1.00 94.81 87 ILE A N 1
ATOM 688 C CA . ILE A 1 87 ? 6.977 4.741 -5.847 1.00 94.81 87 ILE A CA 1
ATOM 689 C C . ILE A 1 87 ? 6.311 6.118 -5.967 1.00 94.81 87 ILE A C 1
ATOM 691 O O . ILE A 1 87 ? 6.102 6.798 -4.958 1.00 94.81 87 ILE A O 1
ATOM 695 N N . ASN A 1 88 ? 5.911 6.530 -7.172 1.00 94.19 88 ASN A N 1
ATOM 696 C CA . ASN A 1 88 ? 5.253 7.820 -7.381 1.00 94.19 88 ASN A CA 1
ATOM 697 C C . ASN A 1 88 ? 3.891 7.907 -6.677 1.00 94.19 88 ASN A C 1
ATOM 699 O O . ASN A 1 88 ? 3.551 8.977 -6.159 1.00 94.19 88 ASN A O 1
ATOM 703 N N . SER A 1 89 ? 3.161 6.791 -6.579 1.00 96.38 89 SER A N 1
ATOM 704 C CA . SER A 1 89 ? 1.865 6.711 -5.893 1.00 96.38 89 SER A CA 1
ATOM 705 C C . SER A 1 89 ? 1.955 6.860 -4.367 1.00 96.38 89 SER A C 1
ATOM 707 O O . SER A 1 89 ? 0.969 7.227 -3.720 1.00 96.38 89 SER A O 1
ATOM 709 N N . LEU A 1 90 ? 3.134 6.633 -3.771 1.00 93.56 90 LEU A N 1
ATOM 710 C CA . LEU A 1 90 ? 3.326 6.763 -2.328 1.00 93.56 90 LEU A CA 1
ATOM 711 C C . LEU A 1 90 ? 3.058 8.204 -1.879 1.00 93.56 90 LEU A C 1
ATOM 713 O O . LEU A 1 90 ? 3.534 9.169 -2.477 1.00 93.56 90 LEU A O 1
ATOM 717 N N . ARG A 1 91 ? 2.340 8.390 -0.770 1.00 93.12 91 ARG A N 1
ATOM 718 C CA . ARG A 1 91 ? 2.261 9.718 -0.142 1.00 93.12 91 ARG A CA 1
ATOM 719 C C . ARG A 1 91 ? 3.618 10.030 0.504 1.00 93.12 91 ARG A C 1
ATOM 721 O O . ARG A 1 91 ? 4.112 9.177 1.239 1.00 93.12 91 ARG A O 1
ATOM 728 N N . PRO A 1 92 ? 4.216 11.217 0.286 1.00 85.25 92 PRO A N 1
ATOM 729 C CA . PRO A 1 92 ? 5.531 11.565 0.827 1.00 85.25 92 PRO A CA 1
ATOM 730 C C . PRO A 1 92 ? 5.440 11.851 2.334 1.00 85.25 92 PRO A C 1
ATOM 732 O O . PRO A 1 92 ? 5.459 12.996 2.778 1.00 85.25 92 PRO A O 1
ATOM 735 N N . LYS A 1 93 ? 5.287 10.791 3.127 1.00 91.06 93 LYS A N 1
ATOM 736 C CA . LYS A 1 93 ? 5.264 10.837 4.589 1.00 91.06 93 LYS A CA 1
ATOM 737 C C . LYS A 1 93 ? 6.672 10.612 5.133 1.00 91.06 93 LYS A C 1
ATOM 739 O O . LYS A 1 93 ? 7.459 9.871 4.548 1.00 91.06 93 LYS A O 1
ATOM 744 N N . THR A 1 94 ? 6.967 11.264 6.253 1.00 86.44 94 THR A N 1
ATOM 745 C CA . THR A 1 94 ? 8.241 11.149 6.981 1.00 86.44 94 THR A CA 1
ATOM 746 C C . THR A 1 94 ? 8.267 9.980 7.959 1.00 86.44 94 THR A C 1
ATOM 748 O O . THR A 1 94 ? 9.342 9.592 8.392 1.00 86.44 94 THR A O 1
ATOM 751 N N . PHE A 1 95 ? 7.108 9.410 8.293 1.00 88.12 95 PHE A N 1
ATOM 752 C CA . PHE A 1 95 ? 7.034 8.186 9.082 1.00 88.12 95 PHE A CA 1
ATOM 753 C C . PHE A 1 95 ? 7.577 7.009 8.272 1.00 88.12 95 PHE A C 1
ATOM 755 O O . PHE A 1 95 ? 7.249 6.857 7.091 1.00 88.12 95 PHE A O 1
ATOM 762 N N . SER A 1 96 ? 8.392 6.198 8.926 1.00 91.19 96 SER A N 1
ATOM 763 C CA . SER A 1 96 ? 8.989 4.977 8.400 1.00 91.19 96 SER A CA 1
ATOM 764 C C . SER A 1 96 ? 8.371 3.742 9.049 1.00 91.19 96 SER A C 1
ATOM 766 O O . SER A 1 96 ? 7.739 3.834 10.106 1.00 91.19 96 SER A O 1
ATOM 768 N N . GLY A 1 97 ? 8.541 2.591 8.398 1.00 90.06 97 GLY A N 1
ATOM 769 C CA . GLY A 1 97 ? 8.235 1.296 8.994 1.00 90.06 97 GLY A CA 1
ATOM 770 C C . GLY A 1 97 ? 9.338 0.845 9.952 1.00 90.06 97 GLY A C 1
ATOM 771 O O . GLY A 1 97 ? 10.113 1.651 10.466 1.00 90.06 97 GLY A O 1
ATOM 772 N N . ILE A 1 98 ? 9.421 -0.469 10.164 1.00 94.62 98 ILE A N 1
ATOM 773 C CA . ILE A 1 98 ? 10.466 -1.100 10.986 1.00 94.62 98 ILE A CA 1
ATOM 774 C C . ILE A 1 98 ? 11.873 -0.976 10.379 1.00 94.62 98 ILE A C 1
ATOM 776 O O . ILE A 1 98 ? 12.861 -1.142 11.082 1.00 94.62 98 ILE A O 1
ATOM 780 N N . ASP A 1 99 ? 11.954 -0.686 9.081 1.00 91.19 99 ASP A N 1
ATOM 781 C CA . ASP A 1 99 ? 13.193 -0.491 8.326 1.00 91.19 99 ASP A CA 1
ATOM 782 C C . ASP A 1 99 ? 13.763 0.929 8.439 1.00 91.19 99 ASP A C 1
ATOM 784 O O . ASP A 1 99 ? 14.832 1.201 7.903 1.00 91.19 99 ASP A O 1
ATOM 788 N N . GLU A 1 100 ? 13.048 1.842 9.102 1.00 94.06 100 GLU A N 1
ATOM 789 C CA . GLU A 1 100 ? 13.410 3.257 9.226 1.00 94.06 100 GLU A CA 1
ATOM 790 C C . GLU A 1 100 ? 13.522 4.016 7.881 1.00 94.06 100 GLU A C 1
ATOM 792 O O . GLU A 1 100 ? 13.945 5.173 7.835 1.00 94.06 100 GLU A O 1
ATOM 797 N N . ILE A 1 101 ? 13.031 3.435 6.776 1.00 93.19 101 ILE A N 1
ATOM 798 C CA . ILE A 1 101 ? 13.013 4.073 5.454 1.00 93.19 101 ILE A CA 1
ATOM 799 C C . ILE A 1 101 ? 11.654 4.742 5.235 1.00 93.19 101 ILE A C 1
ATOM 801 O O . ILE A 1 101 ? 10.608 4.108 5.100 1.00 93.19 101 ILE A O 1
ATOM 805 N N . SER A 1 102 ? 11.647 6.074 5.197 1.00 95.69 102 SER A N 1
ATOM 806 C CA . SER A 1 102 ? 10.419 6.834 4.932 1.00 95.69 102 SER A CA 1
ATOM 807 C C . SER A 1 102 ? 10.069 6.861 3.441 1.00 95.69 102 SER A C 1
ATOM 809 O O . SER A 1 102 ? 10.950 6.945 2.585 1.00 95.69 102 SER A O 1
ATOM 811 N N . ALA A 1 103 ? 8.775 6.939 3.117 1.00 94.81 103 ALA A N 1
ATOM 812 C CA . ALA A 1 103 ? 8.312 7.097 1.733 1.00 94.81 103 ALA A CA 1
ATOM 813 C C . ALA A 1 103 ? 8.879 8.359 1.055 1.00 94.81 103 ALA A C 1
ATOM 815 O O . ALA A 1 103 ? 9.068 8.392 -0.161 1.00 94.81 103 ALA A O 1
ATOM 816 N N . LYS A 1 104 ? 9.164 9.414 1.833 1.00 95.19 104 LYS A N 1
ATOM 817 C CA . LYS A 1 104 ? 9.854 10.610 1.334 1.00 95.19 104 LYS A CA 1
ATOM 818 C C . LYS A 1 104 ? 11.277 10.283 0.868 1.00 95.19 104 LYS A C 1
ATOM 820 O O . LYS A 1 104 ? 11.660 10.726 -0.211 1.00 95.19 104 LYS A O 1
ATOM 825 N N . LEU A 1 105 ? 12.031 9.509 1.650 1.00 94.94 105 LEU A N 1
ATOM 826 C CA . LEU A 1 105 ? 13.386 9.083 1.295 1.00 94.94 105 LEU A CA 1
ATOM 827 C C . LEU A 1 105 ? 13.374 8.136 0.088 1.00 94.94 105 LEU A C 1
ATOM 829 O O . LEU A 1 105 ? 14.137 8.346 -0.848 1.00 94.94 105 LEU A O 1
ATOM 833 N N . THR A 1 106 ? 12.439 7.183 0.041 1.00 94.94 106 THR A N 1
ATOM 834 C CA . THR A 1 106 ? 12.246 6.283 -1.111 1.00 94.94 106 THR A CA 1
ATOM 835 C C . THR A 1 106 ? 12.054 7.051 -2.420 1.00 94.94 106 THR A C 1
ATOM 837 O O . THR A 1 106 ? 12.608 6.667 -3.444 1.00 94.94 106 THR A O 1
ATOM 840 N N . LYS A 1 107 ? 11.305 8.163 -2.405 1.00 95.12 107 LYS A N 1
ATOM 841 C CA . LYS A 1 107 ? 11.125 9.008 -3.598 1.00 95.12 107 LYS A CA 1
ATOM 842 C C . LYS A 1 107 ? 12.392 9.746 -4.019 1.00 95.12 107 LYS A C 1
ATOM 844 O O . LYS A 1 107 ? 12.588 9.954 -5.211 1.00 95.12 107 LYS A O 1
ATOM 849 N N . ILE A 1 108 ? 13.224 10.158 -3.065 1.00 95.00 108 ILE A N 1
ATOM 850 C CA . ILE A 1 108 ? 14.502 10.823 -3.352 1.00 95.00 108 ILE A CA 1
ATOM 851 C C . ILE A 1 108 ? 15.472 9.821 -3.985 1.00 95.00 108 ILE A C 1
ATOM 853 O O . ILE A 1 108 ? 16.089 10.120 -4.999 1.00 95.00 108 ILE A O 1
ATOM 857 N N . CYS A 1 109 ? 15.546 8.610 -3.434 1.00 94.62 109 CYS A N 1
ATOM 858 C CA . CYS A 1 109 ? 16.430 7.541 -3.902 1.00 94.62 109 CYS A CA 1
ATOM 859 C C . CYS A 1 109 ? 15.808 6.675 -5.011 1.00 94.62 109 CYS A C 1
ATOM 861 O O . CYS A 1 109 ? 16.266 5.560 -5.249 1.00 94.62 109 CYS A O 1
ATOM 863 N N . LYS A 1 110 ? 14.742 7.154 -5.663 1.00 93.38 110 LYS A N 1
ATOM 864 C CA . LYS A 1 110 ? 13.907 6.353 -6.566 1.00 93.38 110 LYS A CA 1
ATOM 865 C C . LYS A 1 110 ? 14.725 5.687 -7.675 1.00 93.38 110 LYS A C 1
ATOM 867 O O . LYS A 1 110 ? 14.554 4.497 -7.890 1.00 93.38 110 LYS A O 1
ATOM 872 N N . GLU A 1 111 ? 15.616 6.424 -8.335 1.00 93.31 111 GLU A N 1
ATOM 873 C CA . GLU A 1 111 ? 16.406 5.896 -9.459 1.00 93.31 111 GLU A CA 1
ATOM 874 C C . GLU A 1 111 ? 17.314 4.726 -9.030 1.00 93.31 111 GLU A C 1
ATOM 876 O O . GLU A 1 111 ? 17.343 3.692 -9.691 1.00 93.31 111 GLU A O 1
ATOM 881 N N . GLU A 1 112 ? 17.955 4.825 -7.861 1.00 92.81 112 GLU A N 1
ATOM 882 C CA . GLU A 1 112 ? 18.808 3.754 -7.321 1.00 92.81 112 GLU A CA 1
ATOM 883 C C . GLU A 1 112 ? 17.994 2.517 -6.916 1.00 92.81 112 GLU A C 1
ATOM 885 O O . GLU A 1 112 ? 18.356 1.377 -7.207 1.00 92.81 112 GLU A O 1
ATOM 890 N N . ILE A 1 113 ? 16.844 2.735 -6.272 1.00 91.94 113 ILE A N 1
ATOM 891 C CA . ILE A 1 113 ? 15.943 1.656 -5.846 1.00 91.94 113 ILE A CA 1
ATOM 892 C C . ILE A 1 113 ? 15.359 0.930 -7.062 1.00 91.94 113 ILE A C 1
ATOM 894 O O . ILE A 1 113 ? 15.219 -0.292 -7.058 1.00 91.94 113 ILE A O 1
ATOM 898 N N . MET A 1 114 ? 15.027 1.667 -8.119 1.00 91.38 114 MET A N 1
ATOM 899 C CA . MET A 1 114 ? 14.443 1.105 -9.331 1.00 91.38 114 MET A CA 1
ATOM 900 C C . MET A 1 114 ? 15.376 0.123 -10.036 1.00 91.38 114 MET A C 1
ATOM 902 O O . MET A 1 114 ? 14.901 -0.905 -10.520 1.00 91.38 114 MET A O 1
ATOM 906 N N . ILE A 1 115 ? 16.681 0.394 -10.051 1.00 88.56 115 ILE A N 1
ATOM 907 C CA . ILE A 1 115 ? 17.685 -0.510 -10.627 1.00 88.56 115 ILE A CA 1
ATOM 9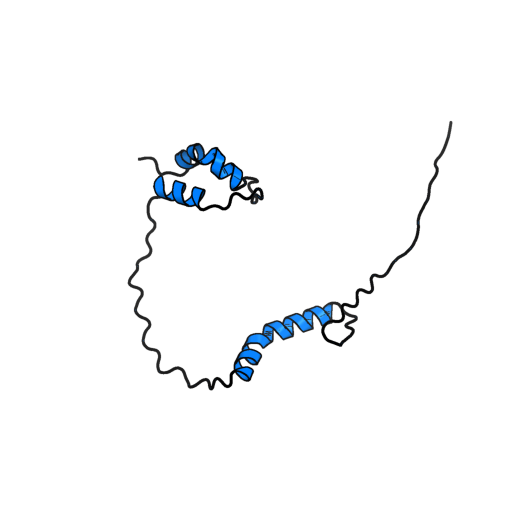08 C C . ILE A 1 115 ? 17.707 -1.844 -9.873 1.00 88.56 115 ILE A C 1
ATOM 910 O O . ILE A 1 115 ? 17.737 -2.899 -10.499 1.00 88.56 115 ILE A O 1
ATOM 914 N N . LEU A 1 116 ? 17.645 -1.803 -8.539 1.00 89.50 116 LEU A N 1
ATOM 915 C CA . LEU A 1 116 ? 17.691 -3.000 -7.693 1.00 89.50 116 LEU A CA 1
ATOM 916 C C . LEU A 1 116 ? 16.405 -3.832 -7.752 1.00 89.50 116 LEU A C 1
ATOM 918 O O . LEU A 1 116 ? 16.453 -5.051 -7.606 1.00 89.50 116 LEU A O 1
ATOM 922 N N . LEU A 1 117 ? 15.255 -3.178 -7.926 1.00 90.00 117 LEU A N 1
ATOM 923 C CA . LEU A 1 117 ? 13.946 -3.835 -7.892 1.00 90.00 117 LEU A CA 1
ATOM 924 C C . LEU A 1 117 ? 13.454 -4.303 -9.266 1.00 90.00 117 LEU A C 1
ATOM 926 O O . LEU A 1 117 ? 12.513 -5.094 -9.331 1.00 90.00 117 LEU A O 1
ATOM 930 N N . THR A 1 118 ? 14.056 -3.828 -10.360 1.00 88.75 118 THR A N 1
ATOM 931 C CA . THR A 1 118 ? 13.689 -4.259 -11.715 1.00 88.75 118 THR A CA 1
ATOM 932 C C . THR A 1 118 ? 14.436 -5.538 -12.073 1.00 88.75 118 THR A C 1
ATOM 934 O O . THR A 1 118 ? 15.642 -5.643 -11.865 1.00 88.75 118 THR A O 1
ATOM 937 N N . HIS A 1 119 ? 13.740 -6.507 -12.672 1.00 77.31 119 HIS A N 1
ATOM 938 C CA . HIS A 1 119 ? 14.401 -7.696 -13.201 1.00 77.31 119 HIS A CA 1
ATOM 939 C C . HIS A 1 119 ? 15.340 -7.307 -14.356 1.00 77.31 119 HIS A C 1
ATOM 941 O O . HIS A 1 119 ? 14.880 -6.912 -15.430 1.00 77.31 119 HIS A O 1
ATOM 947 N N . TYR A 1 120 ? 16.651 -7.449 -14.152 1.00 63.84 120 TYR A N 1
ATOM 948 C CA . TYR A 1 120 ? 17.644 -7.322 -15.220 1.00 63.84 120 TYR A CA 1
ATOM 949 C C . TYR A 1 120 ? 17.503 -8.506 -16.184 1.00 63.84 120 TYR A C 1
ATOM 951 O O . TYR A 1 120 ? 17.433 -9.654 -15.747 1.00 63.84 120 TYR A O 1
ATOM 959 N N . LYS A 1 121 ? 17.392 -8.234 -17.485 1.00 54.94 121 LYS A N 1
ATOM 960 C CA . LYS A 1 121 ? 17.556 -9.269 -18.514 1.00 54.94 121 LYS A CA 1
ATOM 961 C C . LYS A 1 121 ? 19.032 -9.502 -18.785 1.00 54.94 121 LYS A C 1
ATOM 963 O O . LYS A 1 121 ? 19.771 -8.493 -18.796 1.00 54.94 121 LYS A O 1
#

Foldseek 3Di:
DDDDDDDDDDDDDPPVPLPQPCPPPDRDNDPVVVVVVVCVCVVCPVVVVCVVPPPDPPDPDPDDPDPPPPDDDDDDADALVNLVVVLVPDDQDCDDDPVNQGSVNCNVCVVVVSVVRHDDD

Secondary structure (DSSP, 8-state):
----------------------BTTB----HHHHHHHHHHHHHTHHHHHHHHTT---------PPPPP-----------HHHHHHHHHHS---S-B-TT--BHHHHHHTHHHHHHHHS---

Organism: NCBI:txid36148